Protein AF-A0A454W0F5-F1 (afdb_monomer_lite)

Foldseek 3Di:
DPDPDPDDDDCVVVLVVQVVCVVVVHDRDPVNVVVVVVVVVVPPPPPPPPPDPVPDPDDPDPDDDDDPPPDDDDDDDDDDDDDDDDDDDDDPPDDDDDPDDDDDDDDDD

Secondary structure (DSSP, 8-state):
----PPPPPPSHHHHHHHHHHHHTTPPPPHHHHHHHHHHHHHS--TTTTS--GGGSPPPPPPPPPPP---------------------------PPPP--PPP------

pLDDT: mean 70.31, std 12.54, range [45.34, 94.25]

Structure (mmCIF, N/CA/C/O backbone):
data_AF-A0A454W0F5-F1
#
_entry.id   AF-A0A454W0F5-F1
#
loop_
_atom_site.group_PDB
_atom_site.id
_atom_site.type_symbol
_atom_site.label_atom_id
_atom_site.label_alt_id
_atom_site.label_comp_id
_atom_site.label_asym_id
_atom_site.label_entity_id
_atom_site.label_seq_id
_atom_site.pdbx_PDB_ins_code
_atom_site.Cartn_x
_atom_site.Cartn_y
_atom_site.Cartn_z
_atom_site.occupancy
_atom_site.B_iso_or_equiv
_atom_site.auth_seq_id
_atom_site.auth_comp_id
_atom_site.auth_asym_id
_atom_site.auth_atom_id
_atom_site.pdbx_PDB_model_num
ATOM 1 N N . MET A 1 1 ? -13.294 -37.456 7.738 1.00 54.78 1 MET A N 1
ATOM 2 C CA . MET A 1 1 ? -13.331 -36.435 6.673 1.00 54.78 1 MET A CA 1
ATOM 3 C C . MET A 1 1 ? -12.327 -35.354 7.043 1.00 54.78 1 MET A C 1
ATOM 5 O O . MET A 1 1 ? -12.527 -34.746 8.091 1.00 54.78 1 MET A O 1
ATOM 9 N N . PRO A 1 2 ? -11.209 -35.176 6.315 1.00 60.53 2 PRO A N 1
ATOM 10 C CA . PRO A 1 2 ? -10.336 -34.029 6.548 1.00 60.53 2 PRO A CA 1
ATOM 11 C C . PRO A 1 2 ? -11.145 -32.768 6.227 1.00 60.53 2 PRO A C 1
ATOM 13 O O . PRO A 1 2 ? -11.805 -32.705 5.196 1.00 60.53 2 PRO A O 1
ATOM 16 N N . ALA A 1 3 ? -11.192 -31.824 7.164 1.00 61.72 3 ALA A N 1
ATOM 17 C CA . ALA A 1 3 ? -11.960 -30.601 7.003 1.00 61.72 3 ALA A CA 1
ATOM 18 C C . ALA A 1 3 ? -11.378 -29.780 5.845 1.00 61.72 3 ALA A C 1
ATOM 20 O O . ALA A 1 3 ? -10.216 -29.373 5.923 1.00 61.72 3 ALA A O 1
ATOM 21 N N . ASP A 1 4 ? -12.190 -29.534 4.814 1.00 59.34 4 ASP A N 1
ATOM 22 C CA . ASP A 1 4 ? -11.970 -28.484 3.821 1.00 59.34 4 ASP A CA 1
ATOM 23 C C . ASP A 1 4 ? -11.837 -27.161 4.571 1.00 59.34 4 ASP A C 1
ATOM 25 O O . ASP A 1 4 ? -12.820 -26.518 4.946 1.00 59.34 4 ASP A O 1
ATOM 29 N N . ARG A 1 5 ? -10.598 -26.777 4.883 1.00 61.50 5 ARG A N 1
ATOM 30 C CA . ARG A 1 5 ? -10.336 -25.426 5.353 1.00 61.50 5 ARG A CA 1
ATOM 31 C C . ARG A 1 5 ? -10.506 -24.528 4.136 1.00 61.50 5 ARG A C 1
ATOM 33 O O . ARG A 1 5 ? -9.770 -24.730 3.169 1.00 61.50 5 ARG A O 1
ATOM 40 N N . PRO A 1 6 ? -11.449 -23.570 4.164 1.00 73.19 6 PRO A N 1
ATOM 41 C CA . PRO A 1 6 ? -11.558 -22.602 3.090 1.00 73.19 6 PRO A CA 1
ATOM 42 C C . PRO A 1 6 ? -10.184 -21.966 2.883 1.00 73.19 6 PRO A C 1
ATOM 44 O O . PRO A 1 6 ? -9.497 -21.620 3.851 1.00 73.19 6 PRO A O 1
ATOM 47 N N . GLY A 1 7 ? -9.763 -21.916 1.620 1.00 67.62 7 GLY A N 1
ATOM 48 C CA . GLY A 1 7 ? -8.470 -21.371 1.238 1.00 67.62 7 GLY A CA 1
ATOM 49 C C . GLY A 1 7 ? -8.307 -19.921 1.708 1.00 67.62 7 GLY A C 1
ATOM 50 O O . GLY A 1 7 ? -9.295 -19.258 2.044 1.00 67.62 7 GLY A O 1
ATOM 51 N N . PRO A 1 8 ? -7.062 -19.418 1.750 1.00 68.81 8 PRO A N 1
ATOM 52 C CA . PRO A 1 8 ? -6.819 -18.027 2.089 1.00 68.81 8 PRO A CA 1
ATOM 53 C C . PRO A 1 8 ? -7.614 -17.109 1.144 1.00 68.81 8 PRO A C 1
ATOM 55 O O . PRO A 1 8 ? -7.673 -17.389 -0.056 1.00 68.81 8 PRO A O 1
ATOM 58 N N . PRO A 1 9 ? -8.240 -16.038 1.661 1.00 69.56 9 PRO A N 1
ATOM 59 C CA . PRO A 1 9 ? -8.989 -15.103 0.832 1.00 69.56 9 PRO A CA 1
ATOM 60 C C . PRO A 1 9 ? -8.069 -14.402 -0.173 1.00 69.56 9 PRO A C 1
ATOM 62 O O . PRO A 1 9 ? -6.901 -14.141 0.121 1.00 69.56 9 PRO A O 1
ATOM 65 N N . ASP A 1 10 ? -8.620 -14.077 -1.343 1.00 78.44 10 ASP A N 1
ATOM 66 C CA . ASP A 1 10 ? -7.927 -13.316 -2.384 1.00 78.44 10 ASP A CA 1
ATOM 67 C C . ASP A 1 10 ? -7.505 -11.930 -1.845 1.00 78.44 10 ASP A C 1
ATOM 69 O O . ASP A 1 10 ? -8.359 -11.188 -1.344 1.00 78.44 10 ASP A O 1
ATOM 73 N N . PRO A 1 11 ? -6.210 -11.561 -1.905 1.00 79.75 11 PRO A N 1
ATOM 74 C CA . PRO A 1 11 ? -5.737 -10.264 -1.430 1.00 79.75 11 PRO A CA 1
ATOM 75 C C . PRO A 1 11 ? -6.084 -9.091 -2.365 1.00 79.75 11 PRO A C 1
ATOM 77 O O . PRO A 1 11 ? -6.055 -7.942 -1.917 1.00 79.75 11 PRO A O 1
ATOM 80 N N . LEU A 1 12 ? -6.420 -9.331 -3.640 1.00 82.44 12 LEU A N 1
ATOM 81 C CA . LEU A 1 12 ? -6.600 -8.268 -4.642 1.00 82.44 12 LEU A CA 1
ATOM 82 C C . LEU A 1 12 ? -7.753 -7.291 -4.341 1.00 82.44 12 LEU A C 1
ATOM 84 O O . LEU A 1 12 ? -7.540 -6.080 -4.455 1.00 82.44 12 LEU A O 1
ATOM 88 N N . PRO A 1 13 ? -8.951 -7.732 -3.905 1.00 85.56 13 PRO A N 1
ATOM 89 C CA . PRO A 1 13 ? -10.034 -6.808 -3.565 1.00 85.56 13 PRO A CA 1
ATOM 90 C C . PRO A 1 13 ? -9.668 -5.876 -2.405 1.00 85.56 13 PRO A C 1
ATOM 92 O O . PRO A 1 13 ? -10.017 -4.697 -2.409 1.00 85.56 13 PRO A O 1
ATOM 95 N N . ARG A 1 14 ? -8.916 -6.390 -1.424 1.00 81.69 14 ARG A N 1
ATOM 96 C CA . ARG A 1 14 ? -8.457 -5.607 -0.271 1.00 81.69 14 ARG A CA 1
ATOM 97 C C . ARG A 1 14 ? -7.426 -4.557 -0.682 1.00 81.69 14 ARG A C 1
ATOM 99 O O . ARG A 1 14 ? -7.465 -3.440 -0.178 1.00 81.69 14 ARG A O 1
ATOM 106 N N . LEU A 1 15 ? -6.539 -4.885 -1.619 1.00 83.81 15 LEU A N 1
ATOM 107 C CA . LEU A 1 15 ? -5.585 -3.930 -2.186 1.00 83.81 15 LEU A CA 1
ATOM 108 C C . LEU A 1 15 ? -6.276 -2.791 -2.929 1.00 83.81 15 LEU A C 1
ATOM 110 O O . LEU A 1 15 ? -5.925 -1.632 -2.724 1.00 83.81 15 LEU A O 1
ATOM 114 N N . ALA A 1 16 ? -7.254 -3.119 -3.774 1.00 88.69 16 ALA A N 1
ATOM 115 C CA . ALA A 1 16 ? -8.008 -2.122 -4.523 1.00 88.69 16 ALA A CA 1
ATOM 116 C C . ALA A 1 16 ? -8.690 -1.119 -3.581 1.00 88.69 16 ALA A C 1
ATOM 118 O O . ALA A 1 16 ? -8.645 0.084 -3.827 1.00 88.69 16 ALA A O 1
ATOM 119 N N . ASP A 1 17 ? -9.240 -1.600 -2.465 1.00 88.69 17 ASP A N 1
ATOM 120 C CA . ASP A 1 17 ? -9.832 -0.751 -1.432 1.00 88.69 17 ASP A CA 1
ATOM 121 C C . ASP A 1 17 ? -8.796 0.160 -0.743 1.00 88.69 17 ASP A C 1
ATOM 123 O O . ASP A 1 17 ? -9.001 1.370 -0.644 1.00 88.69 17 ASP A O 1
ATOM 127 N N . VA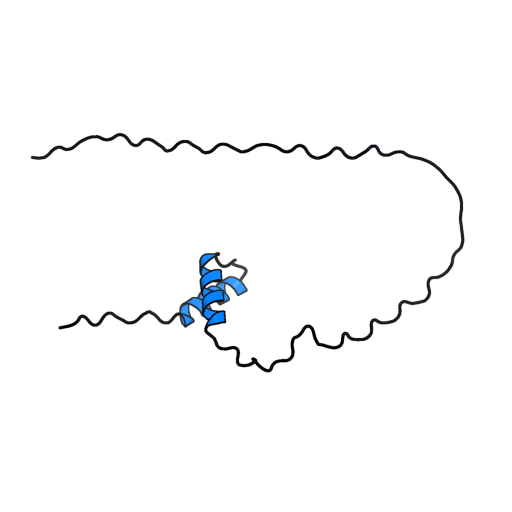L A 1 18 ? -7.648 -0.387 -0.323 1.00 87.62 18 VAL A N 1
ATOM 128 C CA . VAL A 1 18 ? -6.567 0.398 0.307 1.00 87.62 18 VAL A CA 1
ATOM 129 C C . VAL A 1 18 ? -6.037 1.476 -0.644 1.00 87.62 18 VAL A C 1
ATOM 131 O O . VAL A 1 18 ? -5.846 2.621 -0.233 1.00 87.62 18 VAL A O 1
ATOM 134 N N . LEU A 1 19 ? -5.827 1.140 -1.919 1.00 89.31 19 LEU A N 1
ATOM 135 C CA . LEU A 1 19 ? -5.378 2.088 -2.941 1.00 89.31 19 LEU A CA 1
ATOM 136 C C . LEU A 1 19 ? -6.449 3.141 -3.253 1.00 89.31 19 LEU A C 1
ATOM 138 O O . LEU A 1 19 ? -6.122 4.318 -3.403 1.00 89.31 19 LEU A O 1
ATOM 142 N N . GLY A 1 20 ? -7.724 2.748 -3.289 1.00 92.25 20 GLY A N 1
ATOM 143 C CA . GLY A 1 20 ? -8.855 3.662 -3.449 1.00 92.25 20 GLY A CA 1
ATOM 144 C C . GLY A 1 20 ? -8.923 4.696 -2.322 1.00 92.25 20 GLY A C 1
ATOM 145 O O . GLY A 1 20 ? -8.988 5.901 -2.586 1.00 92.25 20 GLY A O 1
ATOM 146 N N . ARG A 1 21 ? -8.800 4.250 -1.067 1.00 91.75 21 ARG A N 1
ATOM 147 C CA . ARG A 1 21 ? -8.719 5.133 0.109 1.00 91.75 21 ARG A CA 1
ATOM 148 C C . ARG A 1 21 ? -7.498 6.056 0.041 1.00 91.75 21 ARG A C 1
ATOM 150 O O . ARG A 1 21 ? -7.640 7.271 0.178 1.00 91.75 21 ARG A O 1
ATOM 157 N N . ALA A 1 22 ? -6.326 5.513 -0.290 1.00 90.19 22 ALA A N 1
ATOM 158 C CA . ALA A 1 22 ? -5.102 6.298 -0.454 1.00 90.19 22 ALA A CA 1
ATOM 159 C C . ALA A 1 22 ? -5.217 7.385 -1.531 1.00 90.19 22 ALA A C 1
ATOM 161 O O . ALA A 1 22 ? -4.778 8.515 -1.318 1.00 90.19 22 ALA A O 1
ATOM 162 N N . SER A 1 23 ? -5.860 7.073 -2.660 1.00 88.69 23 SER A N 1
ATOM 163 C CA . SER A 1 23 ? -6.102 8.035 -3.743 1.00 88.69 23 SER A CA 1
ATOM 164 C C . SER A 1 23 ? -7.057 9.164 -3.342 1.00 88.69 23 SER A C 1
ATOM 166 O O . SER A 1 23 ? -6.948 10.276 -3.852 1.00 88.69 23 SER A O 1
ATOM 168 N N . SER A 1 24 ? -7.939 8.899 -2.374 1.00 92.88 24 SER A N 1
ATOM 169 C CA . SER A 1 24 ? -8.863 9.879 -1.791 1.00 92.88 24 SER A CA 1
ATOM 170 C C . SER A 1 24 ? -8.215 10.725 -0.682 1.00 92.88 24 SER A C 1
ATOM 172 O O . SER A 1 24 ? -8.861 11.608 -0.124 1.00 92.88 24 SER A O 1
ATOM 174 N N . GLY A 1 25 ? -6.932 10.488 -0.379 1.00 90.56 25 GLY A N 1
ATOM 175 C CA . GLY A 1 25 ? -6.143 11.234 0.604 1.00 90.56 25 GLY A CA 1
ATOM 176 C C . GLY A 1 25 ? -6.049 10.586 1.988 1.00 90.56 25 GLY A C 1
ATOM 177 O O . GLY A 1 25 ? -5.337 11.115 2.848 1.00 90.56 25 GLY A O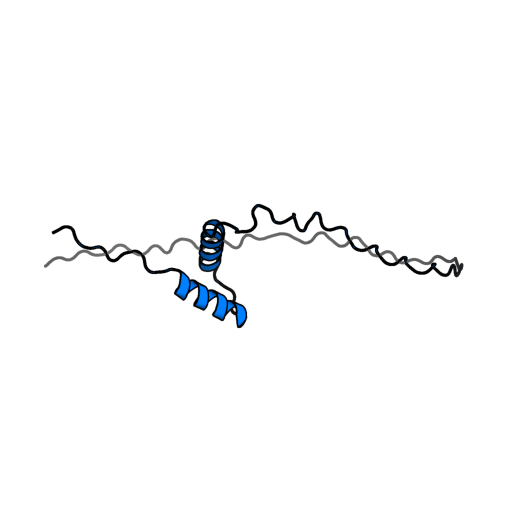 1
ATOM 178 N N . ASP A 1 26 ? -6.691 9.436 2.208 1.00 93.38 26 ASP A N 1
ATOM 179 C CA . ASP A 1 26 ? -6.558 8.691 3.460 1.00 93.38 26 ASP A CA 1
ATOM 180 C C . ASP A 1 26 ? -5.195 8.006 3.530 1.00 93.38 26 ASP A C 1
ATOM 182 O O . ASP A 1 26 ? -4.795 7.258 2.642 1.00 93.38 26 ASP A O 1
ATOM 186 N N . ARG A 1 27 ? -4.443 8.229 4.609 1.00 91.06 27 ARG A N 1
ATOM 187 C CA . ARG A 1 27 ? -3.130 7.591 4.744 1.00 91.06 27 ARG A CA 1
ATOM 188 C C . ARG A 1 27 ? -3.290 6.111 5.106 1.00 91.06 27 ARG A C 1
ATOM 190 O O . ARG A 1 27 ? -3.898 5.831 6.141 1.00 91.06 27 ARG A O 1
ATOM 197 N N . PRO A 1 28 ? -2.699 5.179 4.334 1.00 91.19 28 PRO A N 1
ATOM 198 C CA . PRO A 1 28 ? -2.714 3.769 4.691 1.00 91.19 28 PRO A CA 1
ATOM 199 C C . PRO A 1 28 ? -1.983 3.551 6.016 1.00 91.19 28 PRO A C 1
ATOM 201 O O . PRO A 1 28 ? -1.005 4.232 6.348 1.00 91.19 28 PRO A O 1
ATOM 204 N N . THR A 1 29 ? -2.469 2.589 6.788 1.00 94.25 29 THR A N 1
ATOM 205 C CA . THR A 1 29 ? -1.841 2.196 8.045 1.00 94.25 29 THR A CA 1
ATOM 206 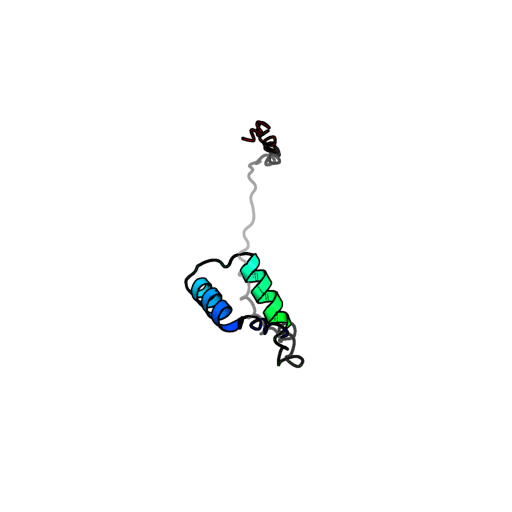C C . THR A 1 29 ? -0.477 1.540 7.787 1.00 94.25 29 THR A C 1
ATOM 208 O O . THR A 1 29 ? -0.250 0.970 6.717 1.00 94.25 29 THR A O 1
ATOM 211 N N . PRO A 1 30 ? 0.449 1.547 8.766 1.00 92.50 30 PRO A N 1
ATOM 212 C CA . PRO A 1 30 ? 1.735 0.862 8.618 1.00 92.50 30 PRO A CA 1
ATOM 213 C C . PRO A 1 30 ? 1.612 -0.633 8.288 1.00 92.50 30 PRO A C 1
ATOM 215 O O . PRO A 1 30 ? 2.464 -1.175 7.591 1.00 92.50 30 PRO A O 1
ATOM 218 N N . LEU A 1 31 ? 0.551 -1.296 8.764 1.00 89.44 31 LEU A N 1
ATOM 219 C CA . LEU A 1 31 ? 0.276 -2.699 8.448 1.00 89.44 31 LEU A CA 1
ATOM 220 C C . LEU A 1 31 ? -0.148 -2.872 6.984 1.00 89.44 31 LEU A C 1
ATOM 222 O O . LEU A 1 31 ? 0.401 -3.724 6.296 1.00 89.44 31 LEU A O 1
ATOM 226 N N . GLU A 1 32 ? -1.069 -2.036 6.496 1.00 90.81 32 GLU A N 1
ATOM 227 C CA . GLU A 1 32 ? -1.475 -2.032 5.083 1.00 90.81 32 GLU A CA 1
ATOM 228 C C . GLU A 1 32 ? -0.280 -1.721 4.160 1.00 90.81 32 GLU A C 1
ATOM 230 O O . GLU A 1 32 ? -0.136 -2.343 3.112 1.00 90.81 32 GLU A O 1
ATOM 235 N N . LEU A 1 33 ? 0.634 -0.831 4.569 1.00 88.94 33 LEU A N 1
ATOM 236 C CA . LEU A 1 33 ? 1.888 -0.578 3.845 1.00 88.94 33 LEU A CA 1
ATOM 237 C C . LEU A 1 33 ? 2.817 -1.797 3.817 1.00 88.94 33 LEU A C 1
ATOM 239 O O . LEU A 1 33 ? 3.413 -2.080 2.781 1.00 88.94 33 LEU A O 1
ATOM 243 N N . ALA A 1 34 ? 2.953 -2.522 4.928 1.00 88.88 34 ALA A N 1
ATOM 244 C CA . ALA A 1 34 ? 3.755 -3.742 4.963 1.00 88.88 34 ALA A CA 1
ATOM 245 C C . ALA A 1 34 ? 3.159 -4.838 4.064 1.00 88.88 34 ALA A C 1
ATOM 247 O O . ALA A 1 34 ? 3.905 -5.513 3.360 1.00 88.88 34 ALA A O 1
ATOM 248 N N . GLU A 1 35 ? 1.829 -4.979 4.044 1.00 88.25 35 GLU A N 1
ATOM 249 C CA . GLU A 1 35 ? 1.124 -5.890 3.133 1.00 88.25 35 GLU A CA 1
ATOM 250 C C . GLU A 1 35 ? 1.356 -5.502 1.663 1.00 88.25 35 GLU A C 1
ATOM 252 O O . GLU A 1 35 ? 1.684 -6.364 0.849 1.00 88.25 35 GLU A O 1
ATOM 257 N N . LEU A 1 36 ? 1.271 -4.207 1.333 1.00 86.19 36 LEU A N 1
ATOM 258 C CA . LEU A 1 36 ? 1.563 -3.683 -0.006 1.00 86.19 36 LEU A CA 1
ATOM 259 C C . LEU A 1 36 ? 3.004 -3.967 -0.438 1.00 86.19 36 LEU A C 1
ATOM 261 O O . LEU A 1 36 ? 3.228 -4.417 -1.557 1.00 86.19 36 LEU A O 1
ATOM 265 N N . LEU A 1 37 ? 3.979 -3.731 0.443 1.00 85.69 37 LEU A N 1
ATOM 266 C CA . LEU A 1 37 ? 5.394 -3.988 0.162 1.00 85.69 37 LEU A CA 1
ATOM 267 C C . LEU A 1 37 ? 5.690 -5.483 0.030 1.00 85.69 37 LEU A C 1
ATOM 269 O O . LEU A 1 37 ? 6.474 -5.880 -0.829 1.00 85.69 37 LEU A O 1
ATOM 273 N N . TRP A 1 38 ? 5.053 -6.314 0.855 1.00 85.81 38 TRP A N 1
ATOM 274 C CA . TRP A 1 38 ? 5.164 -7.764 0.754 1.00 85.81 38 TRP A CA 1
ATOM 275 C C . TRP A 1 38 ? 4.607 -8.257 -0.585 1.00 85.81 38 TRP A C 1
ATOM 277 O O . TRP A 1 38 ? 5.289 -8.999 -1.283 1.00 85.81 38 TRP A O 1
ATOM 287 N N . LEU A 1 39 ? 3.428 -7.784 -1.000 1.00 83.00 39 LEU A N 1
ATOM 288 C CA . LEU A 1 39 ? 2.829 -8.133 -2.293 1.00 83.00 39 LEU A CA 1
ATOM 289 C C . LEU A 1 39 ? 3.631 -7.602 -3.481 1.00 83.00 39 LEU A C 1
ATOM 291 O O . LEU A 1 39 ? 3.835 -8.335 -4.443 1.00 83.00 39 LEU A O 1
ATOM 295 N N . ALA A 1 40 ? 4.142 -6.374 -3.404 1.00 82.69 40 ALA A N 1
ATOM 296 C CA . ALA A 1 40 ? 5.020 -5.816 -4.430 1.00 82.69 40 ALA A CA 1
ATOM 297 C C . ALA A 1 40 ? 6.311 -6.636 -4.603 1.00 82.69 40 ALA A C 1
ATOM 299 O O . ALA A 1 40 ? 6.853 -6.685 -5.699 1.00 82.69 40 ALA A O 1
ATOM 300 N N . GLY A 1 41 ? 6.780 -7.309 -3.546 1.00 79.00 41 GLY A N 1
ATOM 301 C CA . GLY A 1 41 ? 7.899 -8.250 -3.619 1.00 79.00 41 GLY A CA 1
ATOM 302 C C . GLY A 1 41 ? 7.555 -9.614 -4.233 1.00 79.00 41 GLY A C 1
ATOM 303 O O . GLY A 1 41 ? 8.470 -10.334 -4.624 1.00 79.00 41 GLY A O 1
ATOM 304 N N . HIS A 1 42 ? 6.267 -9.973 -4.320 1.00 72.88 42 HIS A N 1
ATOM 305 C CA . HIS A 1 42 ? 5.787 -11.240 -4.902 1.00 72.88 42 HIS A CA 1
ATOM 306 C C . HIS A 1 42 ? 5.229 -11.100 -6.314 1.00 72.88 42 HIS A C 1
ATOM 308 O O . HIS A 1 42 ? 5.096 -12.098 -7.020 1.00 72.88 42 HIS A O 1
ATOM 314 N N . ILE A 1 43 ? 4.904 -9.882 -6.741 1.00 66.12 43 ILE A N 1
ATOM 315 C CA . ILE A 1 43 ? 4.664 -9.587 -8.149 1.00 66.12 43 ILE A CA 1
ATOM 316 C C . ILE A 1 43 ? 6.049 -9.510 -8.787 1.00 66.12 43 ILE A C 1
ATOM 318 O O . ILE A 1 43 ? 6.761 -8.526 -8.602 1.00 66.12 43 ILE A O 1
ATOM 322 N N . GLU A 1 44 ? 6.460 -10.581 -9.473 1.00 58.25 44 GLU A N 1
ATOM 323 C CA . GLU A 1 44 ? 7.711 -10.597 -10.230 1.00 58.25 44 GLU A CA 1
ATOM 324 C C . GLU A 1 44 ? 7.734 -9.351 -11.132 1.00 58.25 44 GLU A C 1
ATOM 326 O O . GLU A 1 44 ? 6.808 -9.168 -11.933 1.00 58.25 44 GLU A O 1
ATOM 331 N N . PRO A 1 45 ? 8.711 -8.437 -10.977 1.00 58.72 45 PRO A N 1
ATOM 332 C CA . PRO A 1 45 ? 8.779 -7.285 -11.848 1.00 58.72 45 PRO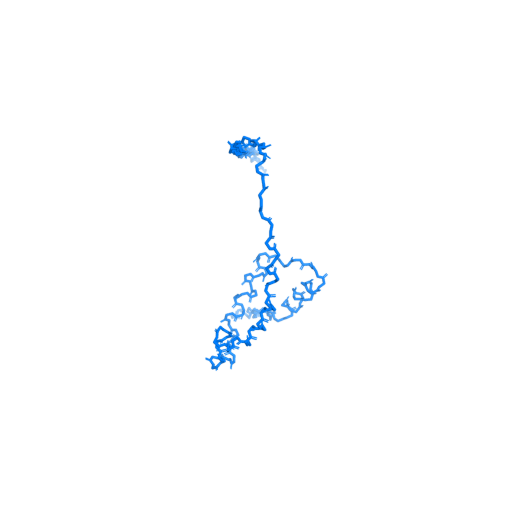 A CA 1
ATOM 333 C C . PRO A 1 45 ? 9.007 -7.821 -13.257 1.00 58.72 45 PRO A C 1
ATOM 335 O O . PRO A 1 45 ? 10.046 -8.416 -13.537 1.00 58.72 45 PRO A O 1
ATOM 338 N N . ALA A 1 46 ? 8.053 -7.569 -14.153 1.00 59.78 46 ALA A N 1
ATOM 339 C CA . ALA A 1 46 ? 8.168 -7.885 -15.578 1.00 59.78 46 ALA A CA 1
ATOM 340 C C . ALA A 1 46 ? 9.372 -7.188 -16.258 1.00 59.78 46 ALA A C 1
ATOM 342 O O . ALA A 1 46 ? 9.633 -7.412 -17.433 1.00 59.78 46 ALA A O 1
ATOM 343 N N . ASP A 1 47 ? 10.105 -6.365 -15.507 1.00 57.12 47 ASP A N 1
ATOM 344 C CA . ASP A 1 47 ? 11.136 -5.432 -15.938 1.00 57.12 47 ASP A CA 1
ATOM 345 C C . ASP A 1 47 ? 12.480 -5.693 -15.236 1.00 57.12 47 ASP A C 1
ATOM 347 O O . ASP A 1 47 ? 13.198 -4.777 -14.839 1.00 57.12 47 ASP A O 1
ATOM 351 N N . ARG A 1 48 ? 12.875 -6.963 -15.090 1.00 55.41 48 ARG A N 1
ATOM 352 C CA . ARG A 1 48 ? 14.254 -7.291 -14.680 1.00 55.41 48 ARG A CA 1
ATOM 353 C C . ARG A 1 48 ? 15.307 -6.801 -15.698 1.00 55.41 48 ARG A C 1
ATOM 355 O O . ARG A 1 48 ? 16.477 -6.711 -15.341 1.00 55.41 48 ARG A O 1
ATOM 362 N N . ASP A 1 49 ? 14.869 -6.427 -16.904 1.00 57.75 49 ASP A N 1
ATOM 363 C CA . ASP A 1 49 ? 15.659 -5.808 -17.976 1.00 57.75 49 ASP A CA 1
ATOM 364 C C . ASP A 1 49 ? 15.376 -4.302 -18.180 1.00 57.75 49 ASP A C 1
ATOM 366 O O . ASP A 1 49 ? 15.920 -3.698 -19.110 1.00 57.75 49 ASP A O 1
ATOM 370 N N . ALA A 1 50 ? 14.557 -3.654 -17.338 1.00 59.03 50 ALA A N 1
ATOM 371 C CA . ALA A 1 50 ? 14.383 -2.208 -17.454 1.00 59.03 50 ALA A CA 1
ATOM 372 C C . ALA A 1 50 ? 15.677 -1.484 -17.054 1.00 59.03 50 ALA A C 1
ATOM 374 O O . ALA A 1 50 ? 16.213 -1.727 -15.968 1.00 59.03 50 ALA A O 1
ATOM 375 N N . PRO A 1 51 ? 16.181 -0.560 -17.892 1.00 60.34 51 PRO A N 1
ATOM 376 C CA . PRO A 1 51 ? 17.350 0.229 -17.548 1.00 60.34 51 PRO A CA 1
ATOM 377 C C . PRO A 1 51 ? 17.067 1.046 -16.284 1.00 60.34 51 PRO A C 1
ATOM 379 O O . PRO A 1 51 ? 16.054 1.744 -16.198 1.00 60.34 51 PRO A O 1
ATOM 382 N N . ASP A 1 52 ? 17.990 0.959 -15.324 1.00 61.41 52 ASP A N 1
ATOM 383 C CA . ASP A 1 52 ? 18.013 1.759 -14.100 1.00 61.41 52 ASP A CA 1
ATOM 384 C C . ASP A 1 52 ? 17.652 3.227 -14.416 1.00 61.41 52 ASP A C 1
ATOM 386 O O . ASP A 1 52 ? 18.330 3.854 -15.242 1.00 61.41 52 ASP A O 1
ATOM 390 N N . PRO A 1 53 ? 16.605 3.813 -13.799 1.00 60.78 53 PRO A N 1
ATOM 391 C CA . PRO A 1 53 ? 16.267 5.217 -14.014 1.00 60.78 53 PRO A CA 1
ATOM 392 C C . PRO A 1 53 ? 17.416 6.158 -13.625 1.00 60.78 53 PRO A C 1
ATOM 394 O O . PRO A 1 53 ? 17.463 7.284 -14.121 1.00 60.78 53 PRO A O 1
ATOM 397 N N . SER A 1 54 ? 18.364 5.696 -12.799 1.00 60.47 54 SER A N 1
ATOM 398 C CA . SER A 1 54 ? 19.579 6.428 -12.446 1.00 60.47 54 SER A CA 1
ATOM 399 C C . SER A 1 54 ? 20.622 6.489 -13.573 1.00 60.47 54 SER A C 1
ATOM 401 O O . SER A 1 54 ? 21.565 7.270 -13.470 1.00 60.47 54 SER A O 1
ATOM 403 N N . ASN A 1 55 ? 20.456 5.717 -14.654 1.00 56.31 55 ASN A N 1
ATOM 404 C CA . ASN A 1 55 ? 21.342 5.703 -15.825 1.00 56.31 55 ASN A CA 1
ATOM 405 C C . ASN A 1 55 ? 20.756 6.473 -17.027 1.00 56.31 55 ASN A C 1
ATOM 407 O O . ASN A 1 55 ? 21.244 6.369 -18.154 1.00 56.31 55 ASN A O 1
ATOM 411 N N . ARG A 1 56 ? 19.685 7.253 -16.817 1.00 64.94 56 ARG A N 1
ATOM 412 C CA . ARG A 1 56 ? 19.198 8.178 -17.846 1.00 64.94 56 ARG A CA 1
ATOM 413 C C . ARG A 1 56 ? 20.198 9.328 -18.004 1.00 64.94 56 ARG A C 1
ATOM 415 O O . ARG A 1 56 ? 20.506 9.987 -17.011 1.00 64.94 56 ARG A O 1
ATOM 422 N N . PRO A 1 57 ? 20.667 9.624 -19.231 1.00 65.94 57 PRO A N 1
ATOM 423 C CA . PRO A 1 57 ? 21.421 10.841 -19.492 1.00 65.94 57 PRO A CA 1
ATOM 424 C C . PRO A 1 57 ? 20.593 12.040 -19.025 1.00 65.94 57 PRO A C 1
ATOM 426 O O . PRO A 1 57 ? 19.475 12.250 -19.504 1.00 65.94 57 PRO A O 1
ATOM 429 N N . HIS A 1 58 ? 21.113 12.804 -18.064 1.00 67.38 58 HIS A N 1
ATOM 430 C CA . HIS A 1 58 ? 20.492 14.064 -17.678 1.00 67.38 58 HIS A CA 1
ATOM 431 C C . HIS A 1 58 ? 20.454 14.977 -18.915 1.00 67.38 58 HIS A C 1
ATOM 433 O O . HIS A 1 58 ? 21.469 15.081 -19.613 1.00 67.38 58 HIS A O 1
ATOM 439 N N . PRO A 1 59 ? 19.320 15.637 -19.219 1.00 73.25 59 PRO A N 1
ATOM 440 C CA . PRO A 1 59 ? 19.308 16.654 -20.260 1.00 73.25 59 PRO A CA 1
ATOM 441 C C . PRO A 1 59 ? 20.348 17.730 -19.907 1.00 73.25 59 PRO A C 1
ATOM 443 O O . PRO A 1 59 ? 20.506 18.041 -18.720 1.00 73.25 59 PRO A O 1
ATOM 446 N N . PRO A 1 60 ? 21.075 18.284 -20.895 1.00 70.56 60 PRO A N 1
ATOM 447 C CA . PRO A 1 60 ? 22.038 19.341 -20.629 1.00 70.56 60 PRO A CA 1
ATOM 448 C C . PRO A 1 60 ? 21.320 20.493 -19.926 1.00 70.56 60 PRO A C 1
ATOM 450 O O . PRO A 1 60 ? 20.297 20.986 -20.405 1.00 70.56 60 PRO A O 1
ATOM 453 N N . VAL A 1 61 ? 21.835 20.883 -18.760 1.00 74.00 61 VAL A N 1
ATOM 454 C CA . VAL A 1 61 ? 21.350 22.059 -18.036 1.00 74.00 61 VAL A CA 1
ATOM 455 C C . VAL A 1 61 ? 21.546 23.266 -18.962 1.00 74.00 61 VAL A C 1
ATOM 457 O O . VAL A 1 61 ? 22.647 23.424 -19.498 1.00 74.00 61 VAL A O 1
ATOM 460 N N . PRO A 1 62 ? 20.513 24.092 -19.210 1.00 75.19 62 PRO A N 1
ATOM 461 C CA . PRO A 1 62 ? 20.682 25.336 -19.950 1.00 75.19 62 PRO A CA 1
ATOM 462 C C . PRO A 1 62 ? 21.775 26.175 -19.286 1.00 75.19 62 PRO A C 1
ATOM 464 O O . PRO A 1 62 ? 21.748 26.358 -18.072 1.00 75.19 62 PRO A O 1
ATOM 467 N N . ALA A 1 63 ? 22.746 26.649 -20.067 1.00 72.00 63 ALA A N 1
ATOM 468 C CA . ALA A 1 63 ? 23.798 27.518 -19.557 1.00 72.00 63 ALA A CA 1
ATOM 469 C C . ALA A 1 63 ? 23.175 28.785 -18.950 1.00 72.00 63 ALA A C 1
ATOM 471 O O . ALA A 1 63 ? 22.371 29.451 -19.609 1.00 72.00 63 ALA A O 1
ATOM 472 N N . ASP A 1 64 ? 23.543 29.104 -17.707 1.00 70.75 64 ASP A N 1
ATOM 473 C CA . ASP A 1 64 ? 23.147 30.355 -17.067 1.00 70.75 64 ASP A CA 1
ATOM 474 C C . ASP A 1 64 ? 23.632 31.559 -17.902 1.00 70.75 64 ASP A C 1
ATOM 476 O O . ASP A 1 64 ? 24.733 31.522 -18.470 1.00 70.75 64 ASP A O 1
ATOM 480 N N . PRO A 1 65 ? 22.829 32.633 -18.016 1.00 72.81 65 PRO A N 1
ATOM 481 C CA . PRO A 1 65 ? 23.257 33.853 -18.689 1.00 72.81 65 PRO A CA 1
ATOM 482 C C . PRO A 1 65 ? 24.437 34.497 -17.938 1.00 72.81 65 PRO A C 1
ATOM 484 O O . PRO A 1 65 ? 24.535 34.354 -16.718 1.00 72.81 65 PRO A O 1
ATOM 487 N N . PRO A 1 66 ? 25.325 35.234 -18.633 1.00 66.81 66 PRO A N 1
ATOM 488 C CA . PRO A 1 66 ? 26.487 35.843 -17.998 1.00 66.81 66 PRO A CA 1
ATOM 489 C C . PRO A 1 66 ? 26.055 36.825 -16.903 1.00 66.81 66 PRO A C 1
ATOM 491 O O . PRO A 1 66 ? 25.231 37.716 -17.137 1.00 66.81 66 PRO A O 1
ATOM 494 N N . GLU A 1 67 ? 26.628 36.650 -15.712 1.00 61.12 67 GLU A N 1
ATOM 495 C CA . GLU A 1 67 ? 26.493 37.577 -14.594 1.00 61.12 67 GLU A CA 1
ATOM 496 C C . GLU A 1 67 ? 26.939 38.974 -15.043 1.00 61.12 67 GLU A C 1
ATOM 498 O O . GLU A 1 67 ? 28.036 39.165 -15.574 1.00 61.12 67 GLU A O 1
ATOM 503 N N . LYS A 1 68 ? 26.061 39.964 -14.862 1.00 57.09 68 LYS A N 1
ATOM 504 C CA . LYS A 1 68 ? 26.428 41.366 -15.038 1.00 57.09 68 LYS A CA 1
ATOM 505 C C . LYS A 1 68 ? 27.302 41.776 -13.860 1.00 57.09 68 LYS A C 1
ATOM 507 O O . LYS A 1 68 ? 26.835 41.868 -12.727 1.00 57.09 68 LYS A O 1
ATOM 512 N N . ASP A 1 69 ? 28.567 41.998 -14.173 1.00 57.31 69 ASP A N 1
ATOM 513 C CA . ASP A 1 69 ? 29.571 42.593 -13.305 1.00 57.31 69 ASP A CA 1
ATOM 514 C C . ASP A 1 69 ? 29.251 44.086 -13.116 1.00 57.31 69 ASP A C 1
ATOM 516 O O . ASP A 1 69 ? 29.688 44.939 -13.886 1.00 57.31 69 ASP A O 1
ATOM 520 N N . ASP A 1 70 ? 28.426 44.403 -12.116 1.00 50.00 70 ASP A N 1
ATOM 521 C CA . ASP A 1 70 ? 28.287 45.765 -11.603 1.00 50.00 70 ASP A CA 1
ATOM 522 C C . ASP A 1 70 ? 29.141 45.892 -10.340 1.00 50.00 70 ASP A C 1
ATOM 524 O O . ASP A 1 70 ? 28.695 45.755 -9.195 1.00 50.00 70 ASP A O 1
ATOM 528 N N . GLY A 1 71 ? 30.428 46.147 -10.567 1.00 62.62 71 GLY A N 1
ATOM 529 C CA . GLY A 1 71 ? 31.369 46.509 -9.526 1.00 62.62 71 GLY A CA 1
ATOM 530 C C . GLY A 1 71 ? 30.893 47.732 -8.741 1.00 62.62 71 GLY A C 1
ATOM 531 O O . GLY A 1 71 ? 30.906 48.855 -9.233 1.00 62.62 71 GLY A O 1
ATOM 532 N N . THR A 1 72 ? 30.545 47.542 -7.468 1.00 45.34 72 THR A N 1
ATOM 533 C CA . THR A 1 72 ? 30.651 48.580 -6.432 1.00 45.34 72 THR A CA 1
ATOM 534 C C . THR A 1 72 ? 30.858 47.931 -5.060 1.00 45.34 72 THR A C 1
ATOM 536 O O . THR A 1 72 ? 29.932 47.509 -4.375 1.00 45.34 72 THR A O 1
ATOM 539 N N . SER A 1 73 ? 32.111 47.905 -4.621 1.00 48.97 73 SER A N 1
ATOM 540 C CA . SER A 1 73 ? 32.480 47.974 -3.200 1.00 48.97 73 SER A CA 1
ATOM 541 C C . SER A 1 73 ? 33.025 49.388 -2.935 1.00 48.97 73 SER A C 1
ATOM 543 O O . SER A 1 73 ? 33.457 50.012 -3.903 1.00 48.97 73 SER A O 1
ATOM 545 N N . PRO A 1 74 ? 33.117 49.924 -1.694 1.00 63.31 74 PRO A N 1
ATOM 546 C CA . PRO A 1 74 ? 32.905 49.284 -0.386 1.00 63.31 74 PRO A CA 1
ATOM 547 C C . PRO A 1 74 ? 32.132 50.163 0.640 1.00 63.31 74 PRO A C 1
ATOM 549 O O . PRO A 1 74 ? 32.068 51.380 0.501 1.00 63.31 74 PRO A O 1
ATOM 552 N N . ARG A 1 75 ? 31.668 49.589 1.769 1.00 52.62 75 ARG A N 1
ATOM 553 C CA . ARG A 1 75 ? 31.977 50.086 3.141 1.00 52.62 75 ARG A CA 1
ATOM 554 C C . ARG A 1 75 ? 31.233 49.343 4.260 1.00 52.62 75 ARG A C 1
ATOM 556 O O . ARG A 1 75 ? 30.018 49.369 4.390 1.00 52.62 75 ARG A O 1
ATOM 563 N N . ARG A 1 76 ? 32.057 48.791 5.154 1.00 59.12 76 ARG A N 1
ATOM 564 C CA . ARG A 1 76 ? 31.853 48.551 6.594 1.00 59.12 76 ARG A CA 1
ATOM 565 C C . ARG A 1 76 ? 30.690 49.320 7.251 1.00 59.12 76 ARG A C 1
ATOM 567 O O . ARG A 1 76 ? 30.750 50.545 7.316 1.00 59.12 76 ARG A O 1
ATOM 574 N N . ARG A 1 77 ? 29.825 48.587 7.970 1.00 58.28 77 ARG A N 1
ATOM 575 C CA . ARG A 1 77 ? 29.406 48.829 9.378 1.00 58.28 77 ARG A CA 1
ATOM 576 C C . ARG A 1 77 ? 28.534 47.653 9.855 1.00 58.28 77 ARG A C 1
ATOM 578 O O . ARG A 1 77 ? 27.458 47.421 9.341 1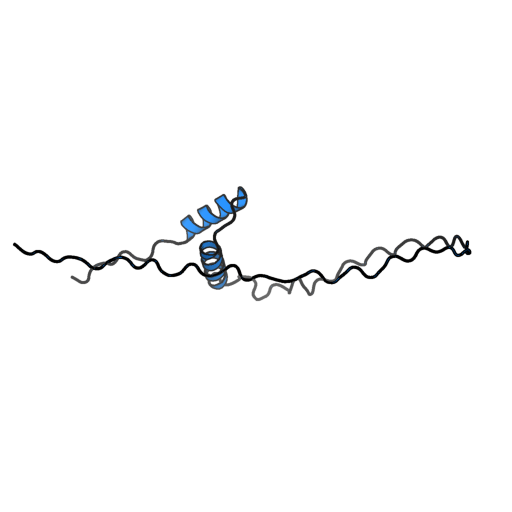.00 58.28 77 ARG A O 1
ATOM 585 N N . ARG A 1 78 ? 29.104 46.760 10.673 1.00 57.16 78 ARG A N 1
ATOM 586 C CA . ARG A 1 78 ? 28.790 46.582 12.109 1.00 57.16 78 ARG A CA 1
ATOM 587 C C . ARG A 1 78 ? 27.309 46.301 12.422 1.00 57.16 78 ARG A C 1
ATOM 589 O O . ARG A 1 78 ? 26.543 47.242 12.549 1.00 57.16 78 ARG A O 1
ATOM 596 N N . ALA A 1 79 ? 27.009 45.056 12.793 1.00 59.84 79 ALA A N 1
ATOM 597 C CA . ALA A 1 79 ? 26.358 44.737 14.069 1.00 59.84 79 ALA A CA 1
ATOM 598 C C . ALA A 1 79 ? 26.574 43.250 14.401 1.00 59.84 79 ALA A C 1
ATOM 600 O O . ALA A 1 79 ? 26.243 42.366 13.617 1.00 59.84 79 ALA A O 1
ATOM 601 N N . ARG A 1 80 ? 27.170 42.984 15.568 1.00 59.28 80 ARG A N 1
ATOM 602 C CA . ARG A 1 80 ? 27.242 41.651 16.179 1.00 59.28 80 ARG A CA 1
ATOM 603 C C . ARG A 1 80 ? 25.822 41.134 16.409 1.00 59.28 80 ARG A C 1
ATOM 605 O O . ARG A 1 80 ? 25.046 41.824 17.059 1.00 59.28 80 ARG A O 1
ATOM 612 N N . SER A 1 81 ? 25.545 39.901 15.999 1.00 61.03 81 SER A N 1
ATOM 613 C CA . SER A 1 81 ? 24.516 39.087 16.652 1.00 61.03 81 SER A CA 1
ATOM 614 C C . SER A 1 81 ? 25.209 37.973 17.454 1.00 61.03 81 SER A C 1
ATOM 616 O O . SER A 1 81 ? 26.134 37.353 16.928 1.00 61.03 81 SER A O 1
ATOM 618 N N . PRO A 1 82 ? 24.849 37.767 18.736 1.00 68.75 82 PRO A N 1
ATOM 619 C CA . PRO A 1 82 ? 25.473 36.780 19.625 1.00 68.75 82 PRO A CA 1
ATOM 620 C C . PRO A 1 82 ? 25.174 35.332 19.187 1.00 68.75 82 PRO A C 1
ATOM 622 O O . PRO A 1 82 ? 24.235 35.115 18.415 1.00 68.75 82 PRO A O 1
ATOM 625 N N . PRO A 1 83 ? 25.933 34.325 19.674 1.00 65.94 83 PRO A N 1
ATOM 626 C CA . PRO A 1 83 ? 25.687 32.928 19.327 1.00 65.94 83 PRO A CA 1
ATOM 627 C C . PRO A 1 83 ? 24.265 32.528 19.732 1.00 65.94 83 PRO A C 1
ATOM 629 O O . PRO A 1 83 ? 23.866 32.690 20.889 1.00 65.94 83 PRO A O 1
ATOM 632 N N . ARG A 1 84 ? 23.485 31.991 18.785 1.00 63.25 84 ARG A N 1
ATOM 633 C CA . ARG A 1 84 ? 22.204 31.362 19.111 1.00 63.25 84 ARG A CA 1
ATOM 634 C C . ARG A 1 84 ? 22.492 30.114 19.946 1.00 63.25 84 ARG A C 1
ATOM 636 O O . ARG A 1 84 ? 22.988 29.110 19.450 1.00 63.25 84 ARG A O 1
ATOM 643 N N . ARG A 1 85 ? 22.219 30.263 21.242 1.00 66.31 85 ARG A N 1
ATOM 644 C CA . ARG A 1 85 ? 22.133 29.254 22.301 1.00 66.31 85 ARG A CA 1
ATOM 645 C C . ARG A 1 85 ? 21.692 27.889 21.753 1.00 66.31 85 ARG A C 1
ATOM 647 O O . ARG A 1 85 ? 20.651 27.801 21.104 1.00 66.31 85 ARG A O 1
ATOM 654 N N . ALA A 1 86 ? 22.451 26.839 22.068 1.00 66.44 86 ALA A N 1
ATOM 655 C CA . ALA A 1 86 ? 22.013 25.461 21.885 1.00 66.44 86 ALA A CA 1
ATOM 656 C C . ALA A 1 86 ? 20.655 25.252 22.577 1.00 66.44 86 ALA A C 1
ATOM 658 O O . ALA A 1 86 ? 20.455 25.697 23.712 1.00 66.44 86 ALA A O 1
ATOM 659 N N . ALA A 1 87 ? 19.720 24.614 21.874 1.00 67.56 87 ALA A N 1
ATOM 660 C CA . ALA A 1 87 ? 18.400 24.318 22.408 1.00 67.56 87 ALA A CA 1
ATOM 661 C C . ALA A 1 87 ? 18.519 23.392 23.637 1.00 67.56 87 ALA A C 1
ATOM 663 O O . ALA A 1 87 ? 19.261 22.406 23.588 1.00 67.56 87 ALA A O 1
ATOM 664 N N . PRO A 1 88 ? 17.792 23.666 24.732 1.00 65.44 88 PRO A N 1
ATOM 665 C CA . PRO A 1 88 ? 17.716 22.739 25.848 1.00 65.44 88 PRO A CA 1
ATOM 666 C C . PRO A 1 88 ? 16.980 21.461 25.411 1.00 65.44 88 PRO A C 1
ATOM 668 O O . PRO A 1 88 ? 15.786 21.486 25.130 1.00 65.44 88 PRO A O 1
ATOM 671 N N . ARG A 1 89 ? 17.682 20.321 25.390 1.00 58.03 89 ARG A N 1
ATOM 672 C CA . ARG A 1 89 ? 17.074 19.027 25.757 1.00 58.03 89 ARG A CA 1
ATOM 673 C C . ARG A 1 89 ? 16.918 19.076 27.278 1.00 58.03 89 ARG A C 1
ATOM 675 O O . ARG A 1 89 ? 17.917 19.411 27.916 1.00 58.03 89 ARG A O 1
ATOM 682 N N . PRO A 1 90 ? 15.750 18.804 27.892 1.00 57.16 90 PRO A N 1
ATOM 683 C CA . PRO A 1 90 ? 15.200 17.441 27.993 1.00 57.16 90 PRO A CA 1
ATOM 684 C C . PRO A 1 90 ? 13.642 17.450 28.097 1.00 57.16 90 PRO A C 1
ATOM 686 O O . PRO A 1 90 ? 13.018 18.501 28.110 1.00 57.16 90 PRO A O 1
ATOM 689 N N . SER A 1 91 ? 12.903 16.341 28.114 1.00 59.31 91 SER A N 1
ATOM 690 C CA . SER A 1 91 ? 12.746 15.492 29.298 1.00 59.31 91 SER A CA 1
ATOM 691 C C . SER A 1 91 ? 11.894 14.276 28.944 1.00 59.31 91 SER A C 1
ATOM 693 O O . SER A 1 91 ? 10.809 14.413 28.383 1.00 59.31 91 SER A O 1
ATOM 695 N N . ALA A 1 92 ? 12.390 13.087 29.280 1.00 64.12 92 ALA A N 1
ATOM 696 C CA . ALA A 1 92 ? 11.641 11.846 29.209 1.00 64.12 92 ALA A CA 1
ATOM 697 C C . ALA A 1 92 ? 10.383 11.953 30.088 1.00 64.12 92 ALA A C 1
ATOM 699 O O . ALA A 1 92 ? 10.455 11.915 31.320 1.00 64.12 92 ALA A O 1
ATOM 700 N N . ALA A 1 93 ? 9.218 12.083 29.457 1.00 62.16 93 ALA A N 1
ATOM 701 C CA . ALA A 1 93 ? 7.937 11.952 30.131 1.00 62.16 93 ALA A CA 1
ATOM 702 C C . ALA A 1 93 ? 7.665 10.463 30.389 1.00 62.16 93 ALA A C 1
ATOM 704 O O . ALA A 1 93 ? 7.057 9.762 29.591 1.00 62.16 93 ALA A O 1
ATOM 705 N N . ARG A 1 94 ? 8.238 10.000 31.503 1.00 61.41 94 ARG A N 1
ATOM 706 C CA . ARG A 1 94 ? 7.690 9.061 32.492 1.00 61.41 94 ARG A CA 1
ATOM 707 C C . ARG A 1 94 ? 6.668 8.046 31.960 1.00 61.41 94 ARG A C 1
ATOM 709 O O . ARG A 1 94 ? 5.503 8.373 31.752 1.00 61.41 94 ARG A O 1
ATOM 716 N N . CYS A 1 95 ? 7.097 6.785 31.899 1.00 61.50 95 CYS A N 1
ATOM 717 C CA . CYS A 1 95 ? 6.209 5.625 31.900 1.00 61.50 95 CYS A CA 1
ATOM 718 C C . CYS A 1 95 ? 5.139 5.762 33.000 1.00 61.50 95 CYS A C 1
ATOM 720 O O . CYS A 1 95 ? 5.505 5.967 34.163 1.00 61.50 95 CYS A O 1
ATOM 722 N N . PRO A 1 96 ? 3.841 5.600 32.697 1.00 74.69 96 PRO A N 1
ATOM 723 C CA . PRO A 1 96 ? 2.867 5.307 33.735 1.00 74.69 96 PRO A CA 1
ATOM 724 C C . PRO A 1 96 ? 3.131 3.892 34.288 1.00 74.69 96 PRO A C 1
ATOM 726 O O . PRO A 1 96 ? 3.430 2.980 33.512 1.00 74.69 96 PRO A O 1
ATOM 729 N N . PRO A 1 97 ? 3.040 3.674 35.612 1.00 73.88 97 PRO A N 1
ATOM 730 C CA . PRO A 1 97 ? 3.160 2.337 36.181 1.00 73.88 97 PRO A CA 1
ATOM 731 C C . PRO A 1 97 ? 1.986 1.448 35.732 1.00 73.88 97 PRO A C 1
ATOM 733 O O . PRO A 1 97 ? 0.888 1.957 35.466 1.00 73.88 97 PRO A O 1
ATOM 736 N N . PRO A 1 98 ? 2.175 0.118 35.668 1.00 69.94 98 PRO A N 1
ATOM 737 C CA . PRO A 1 98 ? 1.088 -0.804 35.374 1.00 69.94 98 PRO A CA 1
ATOM 738 C C . PRO A 1 98 ? 0.003 -0.689 36.449 1.00 69.94 98 PRO A C 1
ATOM 740 O O . PRO A 1 98 ? 0.276 -0.719 37.649 1.00 69.94 98 PRO A O 1
ATOM 743 N N . ARG A 1 99 ? -1.253 -0.557 36.010 1.00 71.12 99 ARG A N 1
ATOM 744 C CA . ARG A 1 99 ? -2.416 -0.612 36.898 1.00 71.12 99 ARG A CA 1
ATOM 745 C C . ARG A 1 99 ? -2.521 -2.018 37.480 1.00 71.12 99 ARG A C 1
ATOM 747 O O . ARG A 1 99 ? -2.979 -2.938 36.806 1.00 71.12 99 ARG A O 1
ATOM 754 N N . SER A 1 100 ? -2.133 -2.164 38.741 1.00 65.56 100 SER A N 1
ATOM 755 C CA . SER A 1 100 ? -2.438 -3.330 39.565 1.00 65.56 100 SER A CA 1
ATOM 756 C C . SER A 1 100 ? -3.954 -3.529 39.609 1.00 65.56 100 SER A C 1
ATOM 758 O O . SER A 1 100 ? -4.671 -2.774 40.265 1.00 65.56 100 SER A O 1
ATOM 760 N N . ARG A 1 101 ? -4.465 -4.527 38.882 1.00 68.38 101 AR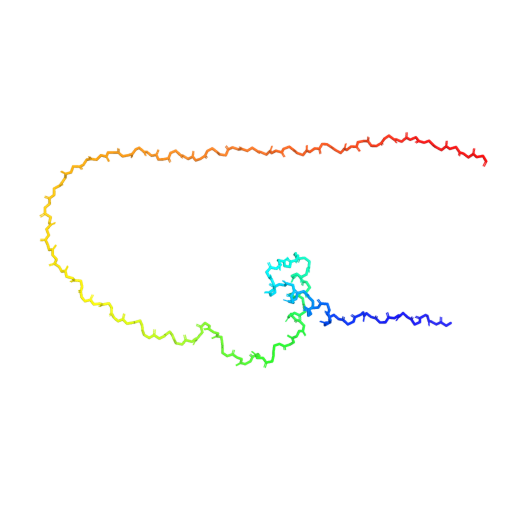G A N 1
ATOM 761 C CA . ARG A 1 101 ? -5.846 -4.985 39.046 1.00 68.38 101 ARG A CA 1
ATOM 762 C C . ARG A 1 101 ? -5.888 -5.951 40.237 1.00 68.38 101 ARG A C 1
ATOM 764 O O . ARG A 1 101 ? -5.103 -6.897 40.257 1.00 68.38 101 ARG A O 1
ATOM 771 N N . PRO A 1 102 ? -6.763 -5.727 41.230 1.00 67.06 102 PRO A N 1
ATOM 772 C CA . PRO A 1 102 ? -6.845 -6.582 42.404 1.00 67.06 102 PRO A CA 1
ATOM 773 C C . PRO A 1 102 ? -7.356 -7.980 42.042 1.00 67.06 102 PRO A C 1
ATOM 775 O O . PRO A 1 102 ? -8.359 -8.142 41.347 1.00 67.06 102 PRO A O 1
ATOM 778 N N . ALA A 1 103 ? -6.658 -8.988 42.562 1.00 61.59 103 ALA A N 1
ATOM 779 C CA . ALA A 1 103 ? -7.108 -10.367 42.612 1.00 61.59 103 ALA A CA 1
ATOM 780 C C . ALA A 1 103 ? -8.173 -10.524 43.708 1.00 61.59 103 ALA A C 1
ATOM 782 O O . ALA A 1 103 ? -7.882 -10.319 44.882 1.00 61.59 103 ALA A O 1
ATOM 783 N N . ALA A 1 104 ? -9.395 -10.891 43.327 1.00 59.56 104 ALA A N 1
ATOM 784 C CA . ALA A 1 104 ? -10.444 -11.440 44.194 1.00 59.56 104 ALA A CA 1
ATOM 785 C C . ALA A 1 104 ? -11.693 -11.665 43.324 1.00 59.56 104 ALA A C 1
ATOM 787 O O . ALA A 1 104 ? -12.041 -10.804 42.532 1.00 59.56 104 ALA A O 1
ATOM 788 N N . ARG A 1 105 ? -12.455 -12.752 43.403 1.00 58.47 105 ARG A N 1
ATOM 789 C CA . ARG A 1 105 ? -12.510 -13.836 44.381 1.00 58.47 105 ARG A CA 1
ATOM 790 C C . ARG A 1 105 ? -13.256 -14.993 43.716 1.00 58.47 105 ARG A C 1
ATOM 792 O O . ARG A 1 105 ? -14.331 -14.800 43.159 1.00 58.47 105 ARG A O 1
ATOM 799 N N . ARG A 1 106 ? -12.704 -16.198 43.837 1.00 62.47 106 ARG A N 1
ATOM 800 C CA . ARG A 1 106 ? -13.441 -17.451 43.662 1.00 62.47 106 ARG A CA 1
ATOM 801 C C . ARG A 1 106 ? -14.633 -17.480 44.623 1.00 62.47 106 ARG A C 1
ATOM 803 O O . ARG A 1 106 ? -14.445 -17.260 45.820 1.00 62.47 106 ARG A O 1
ATOM 810 N N . ARG A 1 107 ? -15.811 -17.849 44.128 1.00 58.88 107 ARG A N 1
ATOM 811 C CA . ARG A 1 107 ? -16.819 -18.568 44.915 1.00 58.88 107 ARG A CA 1
ATOM 812 C C . ARG A 1 107 ? -17.471 -19.633 44.032 1.00 58.88 107 ARG A C 1
ATOM 814 O O . ARG A 1 107 ? -18.143 -19.256 43.078 1.00 58.88 107 ARG A O 1
ATOM 821 N N . PRO A 1 108 ? -17.270 -20.926 44.320 1.00 70.00 108 PRO A N 1
ATOM 822 C CA . PRO A 1 108 ? -18.157 -21.973 43.838 1.00 70.00 108 PRO A CA 1
ATOM 823 C C . PRO A 1 108 ? -19.418 -22.034 44.715 1.00 70.00 108 PRO A C 1
ATOM 825 O O . PRO A 1 108 ? -19.361 -21.768 45.921 1.00 70.00 108 PRO A O 1
ATOM 828 N N . ARG A 1 109 ? -20.540 -22.396 44.100 1.00 63.72 109 ARG A N 1
ATOM 829 C CA . ARG A 1 109 ? -21.596 -23.178 44.739 1.00 63.72 109 ARG A CA 1
ATOM 830 C C . ARG A 1 109 ? -21.727 -24.470 43.957 1.00 63.72 109 ARG A C 1
ATOM 832 O O . ARG A 1 109 ? -21.588 -24.382 42.717 1.00 63.72 109 ARG A O 1
#

Radius of gyration: 32.08 Å; chains: 1; bounding box: 54×86×66 Å

Sequence (109 aa):
MPADRPGPPDPLPRLADVLGRASSGDRPTPLELAELLWLAGHIEPADRDAPDPSNRPHPPVPADPPEKDDGTSPRRRRARSPPRRAAPRPSAARCPPPRSRPAARRRPR